Protein AF-A0A3L6FSG4-F1 (afdb_monomer_lite)

Organism: Zea mays (NCBI:txid4577)

InterPro domains:
  IPR007650 Zf-FLZ domain [PF04570] (20-65)
  IPR007650 Zf-FLZ domain [PS51795] (25-67)
  IPR044533 FCS-Like Zinc finger 1/2/3 [PTHR46057] (22-95)

Structure (mmCIF, N/CA/C/O backbone):
data_AF-A0A3L6FSG4-F1
#
_entry.id   AF-A0A3L6FSG4-F1
#
loop_
_atom_site.group_PDB
_atom_site.id
_atom_site.type_symbol
_atom_site.label_atom_id
_atom_site.label_alt_id
_atom_site.label_comp_id
_atom_site.label_asym_id
_atom_site.label_entity_id
_atom_site.label_seq_id
_atom_site.pdbx_PDB_ins_code
_atom_site.Cartn_x
_atom_site.Cartn_y
_atom_site.Cartn_z
_atom_site.occupancy
_atom_site.B_iso_or_equiv
_atom_site.auth_seq_id
_atom_site.auth_comp_id
_atom_site.auth_asym_id
_atom_site.auth_atom_id
_atom_site.pdbx_PDB_model_num
ATOM 1 N N . MET A 1 1 ? 1.749 -59.318 12.886 1.00 48.66 1 MET A N 1
ATOM 2 C CA . MET A 1 1 ? 0.786 -58.556 13.713 1.00 48.66 1 MET A CA 1
ATOM 3 C C . MET A 1 1 ? 0.241 -57.382 12.910 1.00 48.66 1 MET A C 1
ATOM 5 O O . MET A 1 1 ? 0.952 -56.870 12.056 1.00 48.66 1 MET A O 1
ATOM 9 N N . LYS A 1 2 ? -1.023 -57.006 13.137 1.00 61.16 2 LYS A N 1
ATOM 10 C CA . LYS A 1 2 ? -1.701 -55.881 12.481 1.00 61.16 2 LYS A CA 1
ATOM 11 C C . LYS A 1 2 ? -1.157 -54.539 12.981 1.00 61.16 2 LYS A C 1
ATOM 13 O O . LYS A 1 2 ? -1.072 -54.344 14.185 1.00 61.16 2 LYS A O 1
ATOM 18 N N . GLY A 1 3 ? -0.879 -53.614 12.069 1.00 45.22 3 GLY A N 1
ATOM 19 C CA . GLY A 1 3 ? -0.735 -52.188 12.362 1.00 45.22 3 GLY A CA 1
ATOM 20 C C . GLY A 1 3 ? -1.662 -51.417 11.433 1.00 45.22 3 GLY A C 1
ATOM 21 O O . GLY A 1 3 ? -1.264 -51.051 10.335 1.00 45.22 3 GLY A O 1
ATOM 22 N N . GLY A 1 4 ? -2.930 -51.270 11.820 1.00 54.00 4 GLY A N 1
ATOM 23 C CA . GLY A 1 4 ? -3.875 -50.418 11.101 1.00 54.00 4 GLY A CA 1
ATOM 24 C C . GLY A 1 4 ? -3.518 -48.960 11.363 1.00 54.00 4 GLY A C 1
ATOM 25 O O . GLY A 1 4 ? -3.506 -48.536 12.516 1.00 54.00 4 GLY A O 1
ATOM 26 N N . GLY A 1 5 ? -3.185 -48.216 10.309 1.00 49.88 5 GLY A N 1
ATOM 27 C CA . GLY A 1 5 ? -2.930 -46.784 10.399 1.00 49.88 5 GLY A CA 1
ATOM 28 C C . GLY A 1 5 ? -4.185 -46.064 10.880 1.00 49.88 5 GLY A C 1
ATOM 29 O O . GLY A 1 5 ? -5.215 -46.091 10.210 1.00 49.88 5 GLY A O 1
ATOM 30 N N . ALA A 1 6 ? -4.107 -45.446 12.055 1.00 58.09 6 ALA A N 1
ATOM 31 C CA . ALA A 1 6 ? -5.154 -44.575 12.556 1.00 58.09 6 ALA A CA 1
ATOM 32 C C . ALA A 1 6 ? -5.241 -43.350 11.638 1.00 58.09 6 ALA A C 1
ATOM 34 O O . ALA A 1 6 ? -4.364 -42.484 11.639 1.00 58.09 6 ALA A O 1
ATOM 35 N N . MET A 1 7 ? -6.290 -43.294 10.822 1.00 58.25 7 MET A N 1
ATOM 36 C CA . MET A 1 7 ? -6.636 -42.098 10.073 1.00 58.25 7 MET A CA 1
ATOM 37 C C . MET A 1 7 ? -7.008 -41.028 11.105 1.00 58.25 7 MET A C 1
ATOM 39 O O . MET A 1 7 ? -7.982 -41.185 11.840 1.00 58.25 7 MET A O 1
ATOM 43 N N . ARG A 1 8 ? -6.187 -39.978 11.236 1.00 56.06 8 ARG A N 1
ATOM 44 C CA . ARG A 1 8 ? -6.521 -38.848 12.111 1.00 56.06 8 ARG A CA 1
ATOM 45 C C . ARG A 1 8 ? -7.805 -38.220 11.560 1.00 56.06 8 ARG A C 1
ATOM 47 O O . ARG A 1 8 ? -7.816 -37.889 10.373 1.00 56.06 8 ARG A O 1
ATOM 54 N N . PRO A 1 9 ? -8.868 -38.070 12.369 1.00 59.72 9 PRO A N 1
ATOM 55 C CA . PRO A 1 9 ? -10.069 -37.379 11.933 1.00 59.72 9 PRO A CA 1
ATOM 56 C C . PRO A 1 9 ? -9.669 -36.003 11.407 1.00 59.72 9 PRO A C 1
ATOM 58 O O . PRO A 1 9 ? -8.924 -35.284 12.079 1.00 59.72 9 PRO A O 1
ATOM 61 N N . SER A 1 10 ? -10.126 -35.661 10.200 1.00 56.97 10 SER A N 1
ATOM 62 C CA . SER A 1 10 ? -10.078 -34.278 9.733 1.00 56.97 10 SER A CA 1
ATOM 63 C C . SER A 1 10 ? -10.748 -33.447 10.825 1.00 56.97 10 SER A C 1
ATOM 65 O O . SER A 1 10 ? -11.899 -33.758 11.154 1.00 56.97 10 SER A O 1
ATOM 67 N N . PRO A 1 11 ? -10.062 -32.480 11.458 1.00 61.81 11 PRO A N 1
ATOM 68 C CA . PRO A 1 11 ? -10.726 -31.607 12.398 1.00 61.81 11 PRO A CA 1
ATOM 69 C C . PRO A 1 11 ? -11.775 -30.875 11.569 1.00 61.81 11 PRO A C 1
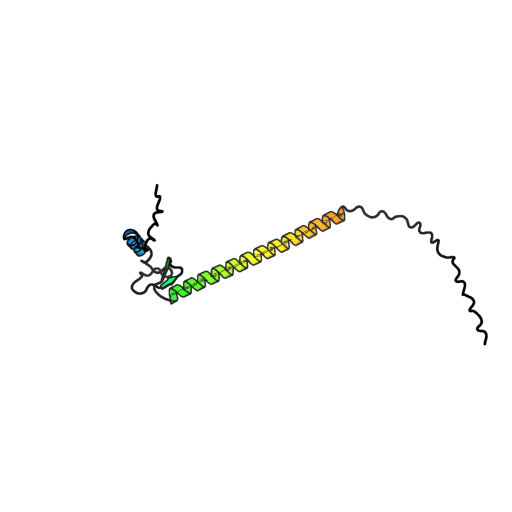ATOM 71 O O . PRO A 1 11 ? -11.442 -29.990 10.782 1.00 61.81 11 PRO A O 1
ATOM 74 N N . MET A 1 12 ? -13.043 -31.284 11.689 1.00 61.41 12 MET A N 1
ATOM 75 C CA . MET A 1 12 ? -14.144 -30.362 11.450 1.00 61.41 12 MET A CA 1
ATOM 76 C C . MET A 1 12 ? -13.729 -29.106 12.194 1.00 61.41 12 MET A C 1
ATOM 78 O O . MET A 1 12 ? -13.399 -29.195 13.377 1.00 61.41 12 MET A O 1
ATOM 82 N N . PHE A 1 13 ? -13.580 -28.015 11.451 1.00 63.97 13 PHE A N 1
ATOM 83 C CA . PHE A 1 13 ? -13.045 -26.745 11.915 1.00 63.97 13 PHE A CA 1
ATOM 84 C C . PHE A 1 13 ? -14.034 -26.147 12.925 1.00 63.97 13 PHE A C 1
ATOM 86 O O . PHE A 1 13 ? -14.771 -25.213 12.636 1.00 63.97 13 PHE A O 1
ATOM 93 N N . TYR A 1 14 ? -14.134 -26.777 14.093 1.00 67.19 14 TYR A N 1
ATOM 94 C CA . TYR A 1 14 ? -14.820 -26.256 15.249 1.00 67.19 14 TYR A CA 1
ATOM 95 C C . TYR A 1 14 ? -13.872 -25.227 15.832 1.00 67.19 14 TYR A C 1
ATOM 97 O O . TYR A 1 14 ? -12.852 -25.564 16.434 1.00 67.19 14 TYR A O 1
ATOM 105 N N . VAL A 1 15 ? -14.205 -23.970 15.565 1.00 61.69 15 VAL A N 1
ATOM 106 C CA . VAL A 1 15 ? -13.638 -22.813 16.248 1.00 61.69 15 VAL A CA 1
ATOM 107 C C . VAL A 1 15 ? -13.841 -23.047 17.745 1.00 61.69 15 VAL A C 1
ATOM 109 O O . VAL A 1 15 ? -14.961 -23.332 18.171 1.00 61.69 15 V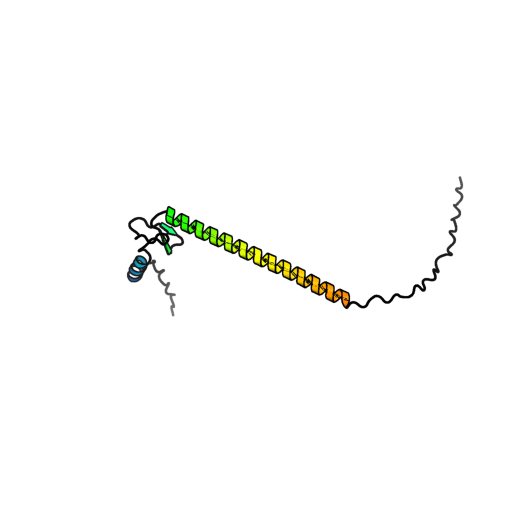AL A O 1
ATOM 112 N N . HIS A 1 16 ? -12.764 -23.026 18.533 1.00 69.25 16 HIS A N 1
ATOM 113 C CA . HIS A 1 16 ? -12.884 -23.190 19.978 1.00 69.25 16 HIS A CA 1
ATOM 114 C C . HIS A 1 16 ? -13.551 -21.937 20.557 1.00 69.25 16 HIS A C 1
ATOM 116 O O . HIS A 1 16 ? -13.304 -20.833 20.084 1.00 69.25 16 HIS A O 1
ATOM 122 N N . GLU A 1 17 ? -14.350 -22.074 21.614 1.00 62.38 17 GLU A N 1
ATOM 123 C CA . GLU A 1 17 ? -15.007 -20.934 22.286 1.00 62.38 17 GLU A CA 1
ATOM 124 C C . GLU A 1 17 ? -14.011 -19.817 22.666 1.00 62.38 17 GLU A C 1
ATOM 126 O O . GLU A 1 17 ? -14.318 -18.632 22.559 1.00 62.38 17 GLU A O 1
ATOM 131 N N . ALA A 1 18 ? -12.779 -20.185 23.041 1.00 63.62 18 ALA A N 1
ATOM 132 C CA . ALA A 1 18 ? -11.699 -19.233 23.313 1.00 63.62 18 ALA A CA 1
ATOM 133 C C . ALA A 1 18 ? -11.308 -18.402 22.075 1.00 63.62 18 ALA A C 1
ATOM 135 O O . ALA A 1 18 ? -11.040 -17.206 22.195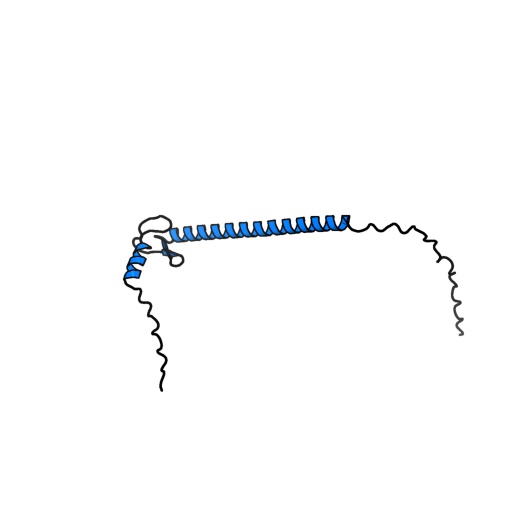 1.00 63.62 18 ALA A O 1
ATOM 136 N N . ASP A 1 19 ? -11.335 -19.014 20.889 1.00 60.22 19 ASP A N 1
ATOM 137 C CA . ASP A 1 19 ? -11.090 -18.324 19.625 1.00 60.22 19 ASP A CA 1
ATOM 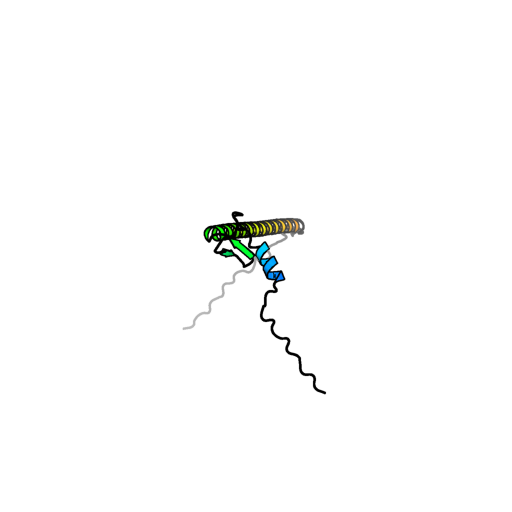138 C C . ASP A 1 19 ? -12.262 -17.396 19.281 1.00 60.22 19 ASP A C 1
ATOM 140 O O . ASP A 1 19 ? -12.032 -16.338 18.716 1.00 60.22 19 ASP A O 1
ATOM 144 N N . VAL A 1 20 ? -13.507 -17.725 19.660 1.00 60.03 20 VAL A N 1
ATOM 145 C CA . VAL A 1 20 ? -14.672 -16.838 19.449 1.00 60.03 20 VAL A CA 1
ATOM 146 C C . VAL A 1 20 ? -14.532 -15.541 20.249 1.00 60.03 20 VAL A C 1
ATOM 148 O O . VAL A 1 20 ? -14.787 -14.464 19.712 1.00 60.03 20 VAL A O 1
ATOM 151 N N . VAL A 1 21 ? -14.071 -15.616 21.503 1.00 59.81 21 VAL A N 1
ATOM 152 C CA . VAL A 1 21 ? -13.796 -14.424 22.329 1.00 59.81 21 VAL A CA 1
ATOM 153 C C . VAL A 1 21 ? -12.675 -13.589 21.710 1.00 59.81 21 VAL A C 1
ATOM 155 O O . VAL A 1 21 ? -12.810 -12.375 21.564 1.00 59.81 21 VAL A O 1
ATOM 158 N N . GLN A 1 22 ? -11.597 -14.241 21.261 1.00 59.44 22 GLN A N 1
ATOM 159 C CA . GLN A 1 22 ? -10.518 -13.559 20.548 1.00 59.44 22 GLN A CA 1
ATOM 160 C C . GLN A 1 22 ? -10.996 -12.945 19.224 1.00 59.44 22 GLN A C 1
ATOM 162 O O . GLN A 1 22 ? -10.539 -11.860 18.860 1.00 59.44 22 GLN A O 1
ATOM 167 N N . ILE A 1 23 ? -11.940 -13.601 18.537 1.00 62.53 23 ILE A N 1
ATOM 168 C CA . ILE A 1 23 ? -12.572 -13.087 17.323 1.00 62.53 23 ILE A CA 1
ATOM 169 C C . ILE A 1 23 ? -13.369 -11.821 17.607 1.00 62.53 23 ILE A C 1
ATOM 171 O O . ILE A 1 23 ? -13.277 -10.845 16.864 1.00 62.53 23 ILE A O 1
ATOM 175 N N . HIS A 1 24 ? -14.089 -11.809 18.723 1.00 63.94 24 HIS A N 1
ATOM 176 C CA . HIS A 1 24 ? -14.848 -10.650 19.159 1.00 63.94 24 HIS A CA 1
ATOM 177 C C . HIS A 1 24 ? -13.954 -9.426 19.381 1.00 63.94 24 HIS A C 1
ATOM 179 O O . HIS A 1 24 ? -14.307 -8.347 18.918 1.00 63.94 24 HIS A O 1
ATOM 185 N N . HIS A 1 25 ? -12.775 -9.607 19.990 1.00 64.81 25 HIS A N 1
ATOM 186 C CA . HIS A 1 25 ? -11.848 -8.508 20.281 1.00 64.81 25 HIS A CA 1
ATOM 187 C C . HIS A 1 25 ? -11.290 -7.807 19.039 1.00 64.81 25 HIS A C 1
ATOM 189 O O . HIS A 1 25 ? -10.987 -6.618 19.095 1.00 64.81 25 HIS A O 1
ATOM 195 N N . PHE A 1 26 ? -11.134 -8.508 17.909 1.00 68.94 26 PHE A N 1
ATOM 196 C CA . PHE A 1 26 ? -10.678 -7.858 16.674 1.00 68.94 26 PHE A CA 1
ATOM 197 C C . PHE A 1 26 ? -11.822 -7.279 15.831 1.00 68.94 26 PHE A C 1
ATOM 199 O O . PHE A 1 26 ? -11.561 -6.507 14.910 1.00 68.94 26 PHE A O 1
ATOM 206 N N . LEU A 1 27 ? -13.075 -7.630 16.135 1.00 81.69 27 LEU A N 1
ATOM 207 C CA . LEU A 1 27 ? -14.280 -7.177 15.434 1.00 81.69 27 LEU A CA 1
ATOM 208 C C . LEU A 1 27 ? -15.040 -6.079 16.198 1.00 81.69 27 LEU A C 1
ATOM 210 O O . LEU A 1 27 ? -16.239 -5.909 15.992 1.00 81.69 27 LEU A O 1
ATOM 214 N N . GLU A 1 28 ? -14.371 -5.318 17.066 1.00 86.00 28 GLU A N 1
ATOM 215 C CA . GLU A 1 28 ? -15.028 -4.275 17.870 1.00 86.00 28 GLU A CA 1
ATOM 216 C C . GLU A 1 28 ? -15.214 -2.960 17.094 1.00 86.00 28 GLU A C 1
ATOM 218 O O . GLU A 1 28 ? -16.246 -2.293 17.225 1.00 86.00 28 GLU A O 1
ATOM 223 N N . GLU A 1 29 ? -14.244 -2.588 16.251 1.00 93.25 29 GLU A N 1
ATOM 224 C CA . GLU A 1 29 ? -14.188 -1.273 15.605 1.00 93.25 29 GLU A CA 1
ATOM 225 C C . GLU A 1 29 ? -13.775 -1.335 14.129 1.00 93.25 29 GLU A C 1
ATOM 227 O O . GLU A 1 29 ? -12.999 -2.180 13.682 1.00 93.25 29 GLU A O 1
ATOM 232 N N . CYS A 1 30 ? -14.295 -0.392 13.342 1.00 95.69 30 CYS A N 1
ATOM 233 C CA . CYS A 1 30 ? -13.953 -0.227 11.938 1.00 95.69 30 CYS A CA 1
ATOM 234 C C . CYS A 1 30 ? -12.486 0.186 11.786 1.00 95.69 30 CYS A C 1
ATOM 236 O O . CYS A 1 30 ? -12.079 1.244 12.265 1.00 95.69 30 CYS A O 1
ATOM 238 N N . SER A 1 31 ? -11.729 -0.575 10.997 1.00 95.06 31 SER A N 1
ATOM 239 C CA . SER A 1 31 ? -10.286 -0.373 10.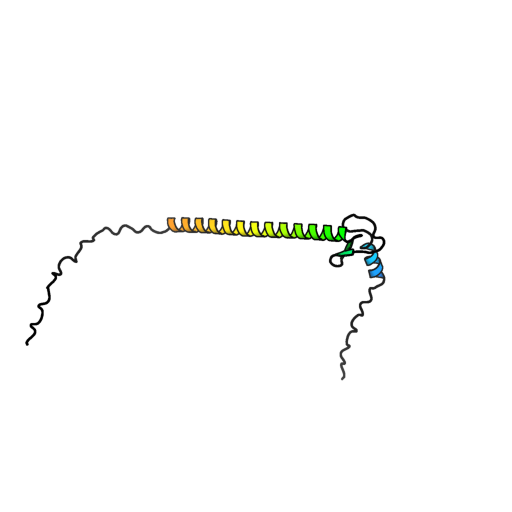798 1.00 95.06 31 SER A CA 1
ATOM 240 C C . SER A 1 31 ? -9.919 0.980 10.180 1.00 95.06 31 SER A C 1
ATOM 242 O O . SER A 1 31 ? -8.774 1.413 10.290 1.00 95.06 31 SER A O 1
ATOM 244 N N . LEU A 1 32 ? -10.861 1.643 9.497 1.00 96.81 32 LEU A N 1
ATOM 245 C CA . LEU A 1 32 ? -10.609 2.933 8.853 1.00 96.81 32 LEU A CA 1
ATOM 246 C C . LEU A 1 32 ? -11.044 4.130 9.702 1.00 96.81 32 LEU A C 1
ATOM 248 O O . LEU A 1 32 ? -10.298 5.095 9.833 1.00 96.81 32 LEU A O 1
ATOM 252 N N . CYS A 1 33 ? -12.270 4.102 10.228 1.00 96.31 33 CYS A N 1
ATOM 253 C CA . CYS A 1 33 ? -12.865 5.261 10.900 1.00 96.31 33 CYS A CA 1
ATOM 254 C C . CYS A 1 33 ? -12.983 5.111 12.420 1.00 96.31 33 CYS A C 1
ATOM 256 O O . CYS A 1 33 ? -13.519 6.017 13.052 1.00 96.31 33 CYS A O 1
ATOM 258 N N . ALA A 1 34 ? -12.538 3.980 12.980 1.00 94.44 34 ALA A N 1
ATOM 259 C CA . ALA A 1 34 ? -12.554 3.663 14.411 1.00 94.44 34 ALA A CA 1
ATOM 260 C C . ALA A 1 34 ? -13.940 3.752 15.082 1.00 94.44 34 ALA A C 1
ATOM 262 O O . ALA A 1 34 ? -14.056 3.870 16.295 1.00 94.44 34 ALA A O 1
ATOM 263 N N . LYS A 1 35 ? -15.025 3.710 14.298 1.00 94.31 35 LYS A N 1
ATOM 264 C CA . LYS A 1 35 ? -16.383 3.592 14.844 1.00 94.31 35 LYS A CA 1
ATOM 265 C C . LYS A 1 35 ? -16.650 2.149 15.252 1.00 94.31 35 LYS A C 1
ATOM 267 O O . LYS A 1 35 ? -16.262 1.241 14.518 1.00 94.31 35 LYS A O 1
ATOM 272 N N . SER A 1 36 ? -17.382 1.964 16.349 1.00 92.94 36 SER A N 1
ATOM 273 C CA . SER A 1 36 ? -17.863 0.647 16.774 1.00 92.94 36 SER A CA 1
ATOM 274 C C . SER A 1 36 ? -18.629 -0.056 15.649 1.00 92.94 36 SER A C 1
ATOM 276 O O . SER A 1 36 ? -19.439 0.557 14.943 1.00 92.94 36 SER A O 1
ATOM 278 N N . LEU A 1 37 ? -18.343 -1.344 15.472 1.00 91.56 37 LEU A N 1
ATOM 279 C CA . LEU A 1 37 ? -19.010 -2.204 14.507 1.00 91.56 37 LEU A CA 1
ATOM 280 C C . LEU A 1 37 ? -20.337 -2.673 15.100 1.00 91.56 37 LEU A C 1
ATOM 282 O O . LEU A 1 37 ? -20.393 -3.547 15.959 1.00 91.56 37 LEU A O 1
ATOM 286 N N . SER A 1 38 ? -21.419 -2.065 14.626 1.00 86.94 38 SER A N 1
ATOM 287 C CA . SER A 1 38 ? -22.783 -2.516 14.889 1.00 86.94 38 SER A CA 1
ATOM 288 C C . SER A 1 38 ? -23.432 -2.887 13.558 1.00 86.94 38 SER A C 1
ATOM 290 O O . SER A 1 38 ? -23.391 -2.106 12.609 1.00 86.94 38 SER A O 1
ATOM 292 N N . GLY A 1 39 ? -23.998 -4.092 13.474 1.00 87.56 39 GLY A N 1
ATOM 293 C CA . GLY A 1 39 ? -24.610 -4.606 12.246 1.00 87.56 39 GLY A CA 1
ATOM 294 C C . GLY A 1 39 ? -23.617 -5.287 11.300 1.00 87.56 39 GLY A C 1
ATOM 295 O O . GLY A 1 39 ? -22.736 -6.022 11.743 1.00 87.56 39 GLY A O 1
ATOM 296 N N . ASP A 1 40 ? -23.805 -5.076 9.996 1.00 91.31 40 ASP A N 1
ATOM 297 C CA . ASP A 1 40 ? -23.034 -5.753 8.953 1.00 91.31 40 ASP A CA 1
ATOM 298 C C . ASP A 1 40 ? -21.555 -5.343 8.974 1.00 91.31 40 ASP A C 1
ATOM 300 O O . ASP A 1 40 ? -21.205 -4.160 8.972 1.00 91.31 40 ASP A O 1
ATOM 304 N N . ILE A 1 41 ? -20.675 -6.347 8.944 1.00 92.00 41 ILE A N 1
ATOM 305 C CA . ILE A 1 41 ? -19.225 -6.160 8.936 1.00 92.00 41 ILE A CA 1
ATOM 306 C C . ILE A 1 41 ? -18.684 -6.483 7.546 1.00 92.00 41 ILE A C 1
ATOM 308 O O . ILE A 1 41 ? -18.747 -7.614 7.062 1.00 92.00 41 ILE A O 1
ATOM 312 N N . PHE A 1 42 ? -18.080 -5.484 6.914 1.00 95.19 42 PHE A N 1
ATOM 313 C CA . PHE A 1 42 ? -17.427 -5.634 5.623 1.00 95.19 42 PHE A CA 1
ATOM 314 C C . PHE A 1 42 ? -15.973 -6.042 5.855 1.00 95.19 42 PHE A C 1
ATOM 316 O O . PHE A 1 42 ? -15.208 -5.274 6.420 1.00 95.19 42 PHE A O 1
ATOM 323 N N . MET A 1 43 ? -15.564 -7.234 5.417 1.00 94.38 43 MET A N 1
ATOM 324 C CA . MET A 1 43 ? -14.205 -7.748 5.648 1.00 94.38 43 MET A CA 1
ATOM 325 C C . MET A 1 43 ? -13.292 -7.537 4.437 1.00 94.38 43 MET A C 1
ATOM 327 O O . MET A 1 43 ? -13.653 -7.842 3.296 1.00 94.38 43 MET A O 1
ATOM 331 N N . TYR A 1 44 ? -12.054 -7.106 4.654 1.00 95.81 44 TYR A N 1
ATOM 332 C CA . TYR A 1 44 ? -10.991 -7.151 3.644 1.00 95.81 44 TYR A CA 1
ATOM 333 C C . TYR A 1 44 ? -9.867 -8.074 4.116 1.00 95.81 44 TYR A C 1
ATOM 335 O O . TYR A 1 44 ? -9.487 -8.064 5.281 1.00 95.81 44 TYR A O 1
ATOM 343 N N . ARG A 1 45 ? -9.405 -8.950 3.213 1.00 93.31 45 ARG A N 1
ATOM 344 C CA . ARG A 1 45 ? -8.375 -9.987 3.452 1.00 93.31 45 ARG A CA 1
ATOM 345 C C . ARG A 1 45 ? -8.626 -10.960 4.618 1.00 93.31 45 ARG A C 1
ATOM 347 O O . ARG A 1 45 ? -7.790 -11.821 4.852 1.00 93.31 45 ARG A O 1
ATOM 354 N N . GLY A 1 46 ? -9.799 -10.902 5.249 1.00 89.06 46 GLY A N 1
ATOM 355 C CA . GLY A 1 46 ? -10.227 -11.808 6.318 1.00 89.06 46 GLY A CA 1
ATOM 356 C C . GLY A 1 46 ? -9.915 -11.314 7.732 1.00 89.06 46 GLY A C 1
ATOM 357 O O . GLY A 1 46 ? -10.413 -11.904 8.679 1.00 89.06 46 GLY A O 1
ATOM 358 N N . ASP A 1 47 ? -9.160 -10.227 7.877 1.00 88.62 47 ASP A N 1
ATOM 359 C CA . ASP A 1 47 ? -8.627 -9.742 9.158 1.00 88.62 47 ASP A CA 1
ATOM 360 C C . ASP A 1 47 ? -8.869 -8.246 9.410 1.00 88.62 47 ASP A C 1
ATOM 362 O O . ASP A 1 47 ? -8.564 -7.747 10.489 1.00 88.62 47 ASP A O 1
ATOM 366 N N . THR A 1 48 ? -9.424 -7.516 8.439 1.00 92.75 48 THR A N 1
ATOM 367 C CA . THR A 1 48 ? -9.710 -6.082 8.583 1.00 92.75 48 THR A CA 1
ATOM 368 C C . THR A 1 48 ? -11.209 -5.816 8.442 1.00 92.75 48 THR A C 1
ATOM 370 O O . THR A 1 48 ? -11.742 -5.923 7.329 1.00 92.75 48 THR A O 1
ATOM 373 N N . PRO A 1 49 ? -11.917 -5.518 9.547 1.00 95.19 49 PRO A N 1
ATOM 374 C CA . PRO A 1 49 ? -13.343 -5.220 9.510 1.00 95.19 49 PRO A CA 1
ATOM 375 C C . PRO A 1 49 ? -13.635 -3.735 9.252 1.00 95.19 49 PRO A C 1
ATOM 377 O O . PRO A 1 49 ? -12.921 -2.844 9.725 1.00 95.19 49 PRO A O 1
ATOM 380 N N . PHE A 1 50 ? -14.724 -3.461 8.530 1.00 96.81 50 PHE A N 1
ATOM 381 C CA . PHE A 1 50 ? -15.206 -2.118 8.201 1.00 96.81 50 PHE A CA 1
ATOM 382 C C . PHE A 1 50 ? -16.716 -2.001 8.432 1.00 96.81 50 PHE A C 1
ATOM 384 O O . PHE A 1 50 ? -17.464 -2.936 8.163 1.00 96.81 50 PHE A O 1
ATOM 391 N N . CYS A 1 51 ? -17.171 -0.826 8.877 1.00 95.38 51 CYS A N 1
ATOM 392 C CA . CYS A 1 51 ? -18.591 -0.539 9.129 1.00 95.38 51 CYS A CA 1
ATOM 393 C C . CYS A 1 51 ? -19.408 -0.243 7.858 1.00 95.38 51 CYS A C 1
ATOM 395 O O . CYS A 1 51 ? -20.617 -0.061 7.932 1.00 95.38 51 CYS A O 1
ATOM 397 N N . SER A 1 52 ? -18.751 -0.085 6.707 1.00 96.69 52 SER A N 1
ATOM 398 C CA . SER A 1 52 ? -19.403 0.168 5.421 1.00 96.69 52 SER A CA 1
ATOM 399 C C . SER A 1 52 ? -18.519 -0.283 4.263 1.00 96.69 52 SER A C 1
ATOM 401 O O . SER A 1 52 ? -17.290 -0.355 4.390 1.00 96.69 52 SER A O 1
ATOM 403 N N . GLU A 1 53 ? -19.142 -0.532 3.112 1.00 97.62 53 GLU A N 1
ATOM 404 C CA . GLU A 1 53 ? -18.428 -0.780 1.859 1.00 97.62 53 GLU A CA 1
ATOM 405 C C . GLU A 1 53 ? -17.521 0.399 1.486 1.00 97.62 53 GLU A C 1
ATOM 407 O O . GLU A 1 53 ? -16.360 0.187 1.149 1.00 97.62 53 GLU A O 1
ATOM 412 N N . GLU A 1 54 ? -17.983 1.638 1.680 1.00 98.50 54 GLU A N 1
ATOM 413 C CA . GLU A 1 54 ? -17.186 2.847 1.441 1.00 98.50 54 GLU A CA 1
ATOM 414 C C . GLU A 1 54 ? -15.868 2.836 2.237 1.00 98.50 54 GLU A C 1
ATOM 416 O O . GLU A 1 54 ? -14.796 3.098 1.687 1.00 98.50 54 GLU A O 1
ATOM 421 N N . CYS A 1 55 ? -15.910 2.470 3.525 1.00 98.38 55 CYS A N 1
ATOM 422 C CA . CYS A 1 55 ? -14.696 2.380 4.338 1.00 98.38 55 CYS A CA 1
ATOM 423 C C . CYS A 1 55 ? -13.734 1.308 3.799 1.00 98.38 55 CYS A C 1
ATOM 425 O O . CYS A 1 55 ? -12.519 1.507 3.752 1.00 98.38 55 CYS A O 1
ATOM 427 N N . ARG A 1 56 ? -14.270 0.170 3.353 1.00 98.44 56 ARG A N 1
ATOM 428 C CA . ARG A 1 56 ? -13.470 -0.906 2.761 1.00 98.44 56 ARG A CA 1
ATOM 429 C C . ARG A 1 56 ? -12.814 -0.463 1.450 1.00 98.44 56 ARG A C 1
ATOM 431 O O . ARG A 1 56 ? -11.629 -0.721 1.234 1.00 98.44 56 ARG A O 1
ATOM 438 N N . GLU A 1 57 ? -13.557 0.214 0.581 1.00 98.75 57 GLU A N 1
ATOM 439 C CA . GLU A 1 57 ? -13.064 0.719 -0.704 1.00 98.75 57 GLU A CA 1
ATOM 440 C C . GLU A 1 57 ? -11.958 1.762 -0.534 1.00 98.75 57 GLU A C 1
ATOM 442 O O . GLU A 1 57 ? -10.926 1.684 -1.209 1.00 98.75 57 GLU A O 1
ATOM 447 N N . GLN A 1 58 ? -12.123 2.689 0.414 1.00 98.75 58 GLN A N 1
ATOM 448 C CA . GLN A 1 58 ? -11.090 3.667 0.750 1.00 98.75 58 GLN A CA 1
ATOM 449 C C . GLN A 1 58 ? -9.788 2.973 1.178 1.00 98.75 58 GLN A C 1
ATOM 451 O O . GLN A 1 58 ? -8.712 3.322 0.679 1.00 98.75 58 GLN A O 1
ATOM 456 N N . GLN A 1 59 ? -9.865 1.934 2.021 1.00 98.25 59 GLN A N 1
ATOM 457 C CA . GLN A 1 59 ? -8.684 1.156 2.405 1.00 98.25 59 GLN A CA 1
ATOM 458 C C . GLN A 1 59 ? -8.036 0.449 1.201 1.00 98.25 59 GLN A C 1
ATOM 460 O O . GLN A 1 59 ? -6.809 0.462 1.056 1.00 98.25 59 GLN A O 1
ATOM 465 N N . ILE A 1 60 ? -8.838 -0.136 0.304 1.00 98.56 60 ILE A N 1
ATOM 466 C CA . ILE A 1 60 ? -8.341 -0.774 -0.925 1.00 98.56 60 ILE A CA 1
ATOM 467 C C . ILE A 1 60 ? -7.598 0.242 -1.801 1.00 98.56 60 ILE A C 1
ATOM 469 O O . ILE A 1 60 ? -6.529 -0.075 -2.333 1.00 98.56 60 ILE A O 1
ATOM 473 N N . GLU A 1 61 ? -8.113 1.462 -1.953 1.00 98.81 61 GLU A N 1
ATOM 474 C CA . GLU A 1 61 ? -7.447 2.481 -2.764 1.00 98.81 61 GLU A CA 1
ATOM 475 C C . GLU A 1 61 ? -6.151 2.983 -2.115 1.00 98.81 61 GLU A C 1
ATOM 477 O O . GLU A 1 61 ? -5.136 3.125 -2.805 1.00 98.81 61 GLU A O 1
ATOM 482 N N . VAL A 1 62 ? -6.124 3.156 -0.789 1.00 98.25 62 VAL A N 1
ATOM 483 C CA . VAL A 1 62 ? -4.893 3.470 -0.040 1.00 98.25 62 VAL A CA 1
ATOM 484 C C . VAL A 1 62 ? -3.823 2.400 -0.279 1.00 98.25 62 VAL A C 1
ATOM 486 O O . VAL A 1 62 ? -2.670 2.725 -0.601 1.00 98.25 62 VAL A O 1
ATOM 489 N N . ASP A 1 63 ? -4.197 1.124 -0.192 1.00 98.25 63 ASP A N 1
ATOM 490 C CA . ASP A 1 63 ? -3.306 -0.009 -0.438 1.00 98.25 63 ASP A CA 1
ATOM 491 C C . ASP A 1 63 ? -2.807 -0.051 -1.884 1.00 98.25 63 ASP A C 1
ATOM 493 O O . ASP A 1 63 ? -1.604 -0.216 -2.134 1.00 98.25 63 ASP A O 1
ATOM 497 N N . ARG A 1 64 ? -3.706 0.146 -2.855 1.00 98.62 64 ARG A N 1
ATOM 498 C CA . ARG A 1 64 ? -3.359 0.220 -4.280 1.00 98.62 64 ARG A CA 1
ATOM 499 C C . ARG A 1 64 ? -2.396 1.372 -4.541 1.00 98.62 64 ARG A C 1
ATOM 501 O O . ARG A 1 64 ? -1.378 1.177 -5.210 1.00 98.62 64 ARG A O 1
ATOM 508 N N . ALA A 1 65 ? -2.645 2.550 -3.974 1.00 98.62 65 ALA A N 1
ATOM 509 C CA . ALA A 1 65 ? -1.759 3.702 -4.080 1.00 98.62 65 ALA A CA 1
ATOM 510 C C . ALA A 1 65 ? -0.380 3.415 -3.470 1.00 98.62 65 ALA A C 1
ATOM 512 O O . ALA A 1 65 ? 0.647 3.691 -4.100 1.00 98.62 65 ALA A O 1
ATOM 513 N N . LYS A 1 66 ? -0.333 2.800 -2.282 1.00 98.56 66 LYS A N 1
ATOM 514 C CA . LYS A 1 66 ? 0.911 2.369 -1.626 1.00 98.56 66 LYS A CA 1
ATOM 515 C C . LYS A 1 66 ? 1.685 1.378 -2.494 1.00 98.56 66 LYS A C 1
ATOM 517 O O . LYS A 1 66 ? 2.895 1.538 -2.664 1.00 98.56 66 LYS A O 1
ATOM 522 N N . HIS A 1 67 ? 1.005 0.404 -3.093 1.00 98.56 67 HIS A N 1
ATOM 523 C CA . HIS A 1 67 ? 1.613 -0.557 -4.011 1.00 98.56 67 HIS A CA 1
ATOM 524 C C . HIS A 1 67 ? 2.183 0.125 -5.266 1.00 98.56 67 HIS A C 1
ATOM 526 O O . HIS A 1 67 ? 3.341 -0.105 -5.622 1.00 98.56 67 HIS A O 1
ATOM 532 N N . ARG A 1 68 ? 1.429 1.043 -5.890 1.00 98.62 68 ARG A N 1
ATOM 533 C CA . ARG A 1 68 ? 1.905 1.837 -7.038 1.00 98.62 68 ARG A CA 1
ATOM 534 C C . ARG A 1 68 ? 3.156 2.650 -6.687 1.00 98.62 68 ARG A C 1
ATOM 536 O O . ARG A 1 68 ? 4.110 2.646 -7.466 1.00 98.62 68 ARG A O 1
ATOM 543 N N . ARG A 1 69 ? 3.195 3.301 -5.515 1.00 98.62 69 ARG A N 1
ATOM 544 C CA . ARG A 1 69 ? 4.381 4.041 -5.035 1.00 98.62 69 ARG A CA 1
ATOM 545 C C . ARG A 1 69 ? 5.596 3.127 -4.869 1.00 98.62 69 ARG A C 1
ATOM 547 O O . ARG A 1 69 ? 6.657 3.444 -5.399 1.00 98.62 69 ARG A O 1
ATOM 554 N N . LYS A 1 70 ? 5.432 1.974 -4.210 1.00 98.69 70 LYS A N 1
ATOM 555 C CA . LYS A 1 70 ? 6.508 0.979 -4.040 1.00 98.69 70 LYS A CA 1
ATOM 556 C C . LYS A 1 70 ? 7.053 0.490 -5.384 1.00 98.69 70 LYS A C 1
ATOM 558 O O . LYS A 1 70 ? 8.265 0.471 -5.573 1.00 98.69 70 LYS A O 1
ATOM 563 N N . LYS A 1 71 ? 6.173 0.167 -6.339 1.00 98.62 71 LYS A N 1
ATOM 564 C CA . LYS A 1 71 ? 6.568 -0.266 -7.691 1.00 98.62 71 LYS A CA 1
ATOM 565 C C . LYS A 1 71 ? 7.386 0.804 -8.417 1.00 98.62 71 LYS A C 1
ATOM 567 O O . LYS A 1 71 ? 8.418 0.489 -9.003 1.00 98.62 71 LYS A O 1
ATOM 572 N N . ARG A 1 72 ? 6.956 2.070 -8.353 1.00 98.75 72 ARG A N 1
ATOM 573 C CA . ARG A 1 72 ? 7.695 3.203 -8.940 1.00 98.75 72 ARG A CA 1
ATOM 574 C C . ARG A 1 72 ? 9.064 3.391 -8.285 1.00 98.75 72 ARG A C 1
ATOM 576 O O . ARG A 1 72 ? 10.050 3.541 -8.997 1.00 98.75 72 ARG A O 1
ATOM 583 N N . ALA A 1 73 ? 9.136 3.325 -6.955 1.00 98.50 73 ALA A N 1
ATOM 584 C CA . ALA A 1 73 ? 10.398 3.427 -6.224 1.00 98.50 73 ALA A CA 1
ATOM 585 C C . ALA A 1 73 ? 11.374 2.298 -6.600 1.00 98.50 73 ALA A C 1
ATOM 587 O O . ALA A 1 73 ? 12.544 2.56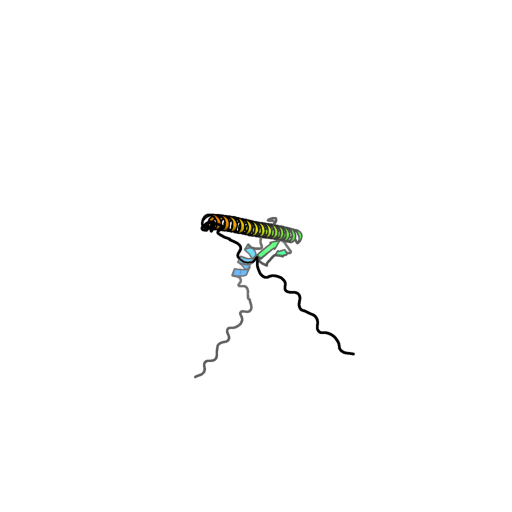2 -6.865 1.00 98.50 73 ALA A O 1
ATOM 588 N N . ALA A 1 74 ? 10.885 1.059 -6.708 1.00 98.56 74 ALA A N 1
ATOM 589 C CA . ALA A 1 74 ? 11.687 -0.079 -7.152 1.00 98.56 74 ALA A CA 1
ATOM 590 C C . ALA A 1 74 ? 12.198 0.102 -8.591 1.00 98.56 74 ALA A C 1
ATOM 592 O O . ALA A 1 74 ? 13.388 -0.066 -8.845 1.00 98.56 74 ALA A O 1
ATOM 593 N N . ALA A 1 75 ? 11.334 0.516 -9.525 1.00 98.56 75 ALA A N 1
ATOM 594 C CA . ALA A 1 75 ? 11.729 0.787 -10.909 1.00 98.56 75 ALA A CA 1
ATOM 595 C C . ALA A 1 75 ? 12.782 1.906 -11.015 1.00 98.56 75 ALA A C 1
ATOM 597 O O . ALA A 1 75 ? 13.738 1.796 -11.788 1.00 98.56 75 ALA A O 1
ATOM 598 N N . HIS A 1 76 ? 12.642 2.960 -10.206 1.00 98.44 76 HIS A N 1
ATOM 599 C CA . HIS A 1 76 ? 13.632 4.029 -10.118 1.00 98.44 76 HIS A CA 1
ATOM 600 C C . HIS A 1 76 ? 14.972 3.512 -9.576 1.00 98.44 76 HIS A C 1
ATOM 602 O O . HIS A 1 76 ? 16.015 3.787 -10.164 1.00 98.44 76 HIS A O 1
ATOM 608 N N . ALA A 1 77 ? 14.956 2.712 -8.506 1.00 98.50 77 ALA A N 1
ATOM 609 C CA . ALA A 1 77 ? 16.163 2.123 -7.930 1.00 98.50 77 ALA A CA 1
ATOM 610 C C . ALA A 1 77 ? 16.889 1.191 -8.917 1.00 98.50 77 ALA A C 1
ATOM 612 O O . ALA A 1 77 ? 18.112 1.253 -9.030 1.00 98.50 77 ALA A O 1
ATOM 613 N N . LEU A 1 78 ? 16.148 0.366 -9.666 1.00 98.44 78 LEU A N 1
ATOM 614 C CA . LEU A 1 78 ? 16.709 -0.472 -10.730 1.00 98.44 78 LEU A CA 1
ATOM 615 C C . LEU A 1 78 ? 17.355 0.385 -11.824 1.00 98.44 78 LEU A C 1
ATOM 617 O O . LEU A 1 78 ? 18.508 0.160 -12.179 1.00 98.44 78 LEU A O 1
ATOM 621 N N . SER A 1 79 ? 16.652 1.417 -12.298 1.00 98.44 79 SER A N 1
ATOM 622 C CA . SER A 1 79 ? 17.173 2.331 -13.322 1.00 98.44 79 SER A CA 1
ATOM 623 C C . SER A 1 79 ? 18.430 3.069 -12.853 1.00 98.44 79 SER A C 1
ATOM 625 O O . SER A 1 79 ? 19.383 3.205 -13.620 1.00 98.44 79 SER A O 1
ATOM 627 N N . ALA A 1 80 ? 18.463 3.515 -11.594 1.00 98.56 80 ALA A N 1
ATOM 628 C CA . ALA A 1 80 ? 19.633 4.149 -10.993 1.00 98.56 80 ALA A CA 1
ATOM 629 C C . ALA A 1 80 ? 20.832 3.189 -10.956 1.00 98.56 80 ALA A C 1
ATOM 631 O O . ALA A 1 80 ? 21.910 3.549 -11.423 1.00 98.56 80 ALA A O 1
ATOM 632 N N . ARG A 1 81 ? 20.631 1.939 -10.514 1.00 98.62 81 ARG A N 1
ATOM 633 C CA . ARG A 1 81 ? 21.675 0.898 -10.532 1.00 98.62 81 ARG A CA 1
ATOM 634 C C . ARG A 1 81 ? 22.177 0.600 -11.944 1.00 98.62 81 ARG A C 1
ATOM 636 O O . ARG A 1 81 ? 23.376 0.457 -12.140 1.00 98.62 81 ARG A O 1
ATOM 643 N N . SER A 1 82 ? 21.293 0.543 -12.941 1.00 98.50 82 SER A N 1
ATOM 644 C CA . SER A 1 82 ? 21.706 0.343 -14.336 1.00 98.50 82 SER A CA 1
ATOM 645 C C . SER A 1 82 ? 22.537 1.510 -14.874 1.00 98.50 82 SER A C 1
ATOM 647 O O . SER A 1 82 ? 23.471 1.286 -15.642 1.00 98.50 82 SER A O 1
ATOM 649 N N . ARG A 1 83 ? 22.215 2.754 -14.494 1.00 98.69 83 ARG A N 1
ATOM 650 C CA . ARG A 1 83 ? 23.019 3.933 -14.859 1.00 98.69 83 ARG A CA 1
ATOM 651 C C . ARG A 1 83 ? 24.395 3.886 -14.205 1.00 98.69 83 ARG A C 1
ATOM 653 O O . ARG A 1 83 ? 25.377 4.110 -14.903 1.00 98.69 83 ARG A O 1
ATOM 660 N N . GLU A 1 84 ? 24.446 3.539 -12.923 1.00 98.44 84 GLU A N 1
ATOM 661 C CA . GLU A 1 84 ? 25.696 3.374 -12.179 1.00 98.44 84 GLU A CA 1
ATOM 662 C C . GLU A 1 84 ? 26.579 2.298 -12.812 1.00 98.44 84 GLU A C 1
ATOM 664 O O . GLU A 1 84 ? 27.728 2.558 -13.147 1.00 98.44 84 GLU A O 1
ATOM 669 N N . HIS A 1 85 ? 26.017 1.122 -13.104 1.00 98.69 85 HIS A N 1
ATOM 670 C CA . HIS A 1 85 ? 26.754 0.041 -13.755 1.00 98.69 85 HIS A CA 1
ATOM 671 C C . HIS A 1 85 ? 27.333 0.467 -15.113 1.00 98.69 85 HIS A C 1
ATOM 673 O O . HIS A 1 85 ? 28.491 0.184 -15.408 1.00 98.69 85 HIS A O 1
ATOM 679 N N . ARG A 1 86 ? 26.560 1.189 -15.940 1.00 98.69 86 ARG A N 1
ATOM 680 C CA . ARG A 1 86 ? 27.066 1.724 -17.218 1.00 98.69 86 ARG A CA 1
ATOM 681 C C . ARG A 1 86 ? 28.188 2.738 -17.016 1.00 98.69 86 ARG A C 1
ATOM 683 O O . ARG A 1 86 ? 29.168 2.697 -17.752 1.00 98.69 86 ARG A O 1
ATOM 690 N N . HIS A 1 87 ? 28.055 3.629 -16.035 1.00 98.50 87 HIS A N 1
ATOM 691 C CA . HIS A 1 87 ? 29.094 4.603 -15.719 1.00 98.50 87 HIS A CA 1
ATOM 692 C C . HIS A 1 87 ? 30.380 3.907 -15.259 1.00 98.50 87 HIS A C 1
ATOM 694 O O . HIS A 1 87 ? 31.451 4.160 -15.807 1.00 98.50 87 HIS A O 1
ATOM 700 N N . GLN A 1 88 ? 30.267 2.945 -14.345 1.00 98.31 88 GLN A N 1
ATOM 701 C CA . GLN A 1 88 ? 31.395 2.159 -13.859 1.00 98.31 88 GLN A CA 1
ATOM 702 C C . GLN A 1 88 ? 32.071 1.366 -14.987 1.00 98.31 88 GLN A C 1
ATOM 704 O O . GLN A 1 88 ? 33.298 1.325 -15.070 1.00 98.31 88 GLN A O 1
ATOM 709 N N . GLN A 1 89 ? 31.287 0.781 -15.896 1.00 98.31 89 GLN A N 1
ATOM 710 C CA . GLN A 1 89 ? 31.806 0.080 -17.070 1.00 98.31 89 GLN A CA 1
ATOM 711 C C . GLN A 1 89 ? 32.548 1.030 -18.022 1.00 98.31 89 GLN A C 1
ATOM 713 O O . GLN A 1 89 ? 33.561 0.649 -18.605 1.00 98.31 89 GLN A O 1
ATOM 718 N N . GLN A 1 90 ? 32.072 2.267 -18.184 1.00 98.31 90 GLN A N 1
ATOM 719 C CA . GLN A 1 90 ? 32.742 3.281 -18.998 1.00 98.31 90 GLN A CA 1
ATOM 720 C C . GLN A 1 90 ? 34.080 3.712 -18.379 1.00 98.31 90 GLN A C 1
ATOM 722 O O . GLN A 1 90 ? 35.077 3.813 -19.092 1.00 98.31 90 GLN A O 1
ATOM 727 N N . LEU A 1 91 ? 34.129 3.903 -17.056 1.00 98.12 91 LEU A N 1
ATOM 728 C CA . LEU A 1 91 ? 35.370 4.216 -16.340 1.00 98.12 91 LEU A CA 1
ATOM 729 C C . LEU A 1 91 ? 36.401 3.086 -16.469 1.00 98.12 91 LEU A C 1
ATOM 731 O O . LEU A 1 91 ? 37.571 3.347 -16.744 1.00 98.12 91 LEU A O 1
ATOM 735 N N . GLN A 1 92 ? 35.964 1.830 -16.340 1.00 97.44 92 GLN A N 1
ATOM 736 C CA . GLN A 1 92 ? 36.831 0.662 -16.530 1.00 97.44 92 GLN A CA 1
ATOM 737 C C . GLN A 1 92 ? 37.397 0.588 -17.954 1.00 97.44 92 GLN A C 1
ATOM 739 O O . GLN A 1 92 ? 38.593 0.357 -18.126 1.00 97.44 92 GLN A O 1
ATOM 744 N N . GLN A 1 93 ? 36.567 0.834 -18.974 1.00 97.31 93 GLN A N 1
ATOM 745 C CA . GLN A 1 93 ? 37.015 0.873 -20.371 1.00 97.31 93 GLN A CA 1
ATOM 746 C C . GLN A 1 93 ? 38.043 1.984 -20.611 1.00 97.31 93 GLN A C 1
ATOM 748 O O . GLN A 1 93 ? 39.080 1.744 -21.228 1.00 97.31 93 GLN A O 1
ATOM 753 N N . HIS A 1 94 ? 37.790 3.184 -20.083 1.00 96.75 94 HIS A N 1
ATOM 754 C CA . HIS A 1 94 ? 38.706 4.314 -20.219 1.00 96.75 94 HIS A CA 1
ATOM 755 C C . HIS A 1 94 ? 40.065 4.039 -19.558 1.00 96.75 94 HIS A C 1
ATOM 757 O O . HIS A 1 94 ? 41.110 4.338 -20.133 1.00 96.75 94 HIS A O 1
ATOM 763 N N . HIS A 1 95 ? 40.060 3.419 -18.377 1.00 96.50 95 HIS A N 1
ATOM 764 C CA . HIS A 1 95 ? 41.281 3.015 -17.685 1.00 96.50 95 HIS A CA 1
ATOM 765 C C . HIS A 1 95 ? 42.065 1.944 -18.458 1.00 96.50 95 HIS A C 1
ATOM 767 O O . HIS A 1 95 ? 43.286 2.035 -18.565 1.00 96.50 95 HIS A O 1
ATOM 773 N N . HIS A 1 96 ? 41.378 0.959 -19.047 1.00 95.44 96 HIS A N 1
ATOM 774 C CA . HIS A 1 96 ? 42.026 -0.071 -19.858 1.00 95.44 96 HIS A CA 1
ATOM 775 C C . HIS A 1 96 ? 42.713 0.516 -21.102 1.00 95.44 96 HIS A C 1
ATOM 777 O O . HIS A 1 96 ? 43.850 0.156 -21.392 1.00 95.44 96 HIS A O 1
ATOM 783 N N . GLN A 1 97 ? 42.066 1.456 -21.800 1.00 93.75 97 GLN A N 1
ATOM 784 C CA . GLN A 1 97 ? 42.628 2.099 -22.993 1.00 93.75 97 GLN A CA 1
ATOM 785 C C . GLN A 1 97 ? 43.936 2.848 -22.694 1.00 93.75 97 GLN A C 1
ATOM 787 O O . GLN A 1 97 ? 44.869 2.779 -23.487 1.00 93.75 97 GLN A O 1
ATOM 792 N N . GLN A 1 98 ? 44.032 3.518 -21.541 1.00 93.06 98 GLN A N 1
ATOM 793 C CA . GLN A 1 98 ? 45.245 4.246 -21.144 1.00 93.06 98 GLN A CA 1
ATOM 794 C C . GLN A 1 98 ? 46.437 3.332 -20.825 1.00 93.06 98 GLN A C 1
ATOM 796 O O . GLN A 1 98 ? 47.578 3.779 -20.886 1.00 93.06 98 GLN A O 1
ATOM 801 N N . GLN A 1 99 ? 46.189 2.064 -20.487 1.00 92.44 99 GLN A N 1
ATOM 802 C CA . GLN A 1 99 ? 47.241 1.091 -20.186 1.00 92.44 99 GLN A CA 1
ATOM 803 C C . GLN A 1 99 ? 47.663 0.251 -21.393 1.00 92.44 99 GLN A C 1
ATOM 805 O O . GLN A 1 99 ? 48.629 -0.509 -21.293 1.00 92.44 99 GLN A O 1
ATOM 810 N N . GLN A 1 100 ? 46.958 0.342 -22.526 1.00 88.06 100 GLN A N 1
ATOM 811 C CA . GLN A 1 100 ? 47.368 -0.395 -23.713 1.00 88.06 100 GLN A CA 1
ATOM 812 C C . GLN A 1 100 ? 48.686 0.186 -24.248 1.00 88.06 100 GLN A C 1
ATOM 814 O O . GLN A 1 100 ? 48.792 1.401 -24.432 1.00 88.06 100 GLN A O 1
ATOM 819 N N . PRO A 1 101 ? 49.706 -0.653 -24.505 1.00 83.94 101 PRO A N 1
ATOM 820 C CA . PRO A 1 101 ? 50.942 -0.187 -25.107 1.00 83.94 101 PRO A CA 1
ATOM 821 C C . PRO A 1 101 ? 50.627 0.409 -26.478 1.00 83.94 101 PRO A C 1
ATOM 823 O O . PRO A 1 101 ? 50.088 -0.268 -27.355 1.00 83.94 101 PRO A O 1
ATOM 826 N N . GLN A 1 102 ? 50.963 1.686 -26.650 1.00 78.25 102 GLN A N 1
ATOM 827 C CA . GLN A 1 102 ? 50.786 2.373 -27.921 1.00 78.25 102 GLN A CA 1
ATOM 828 C C . GLN A 1 102 ? 51.556 1.609 -29.006 1.00 78.25 102 GLN A C 1
ATOM 830 O O . GLN A 1 102 ? 52.698 1.196 -28.756 1.00 78.25 102 GLN A O 1
ATOM 835 N N . PRO A 1 103 ? 50.981 1.411 -30.206 1.00 77.31 103 PRO A N 1
ATOM 836 C CA . PRO A 1 103 ? 51.733 0.852 -31.312 1.00 77.31 103 PRO A CA 1
ATOM 837 C C . PRO A 1 103 ? 52.925 1.775 -31.559 1.00 77.31 103 PRO A C 1
ATOM 839 O O . PRO A 1 103 ? 52.777 2.919 -31.985 1.00 77.31 103 PRO A O 1
ATOM 842 N N . ARG A 1 104 ? 54.127 1.294 -31.236 1.00 73.31 104 ARG A N 1
ATOM 843 C CA . ARG A 1 104 ? 55.363 1.940 -31.670 1.00 73.31 104 ARG A CA 1
ATOM 844 C C . ARG A 1 104 ? 55.265 2.064 -33.183 1.00 73.31 104 ARG A C 1
ATOM 846 O O . ARG A 1 104 ? 55.078 1.044 -33.841 1.00 73.31 104 ARG A O 1
ATOM 853 N N . ASN A 1 105 ? 55.334 3.293 -33.699 1.00 69.88 105 ASN A N 1
ATOM 854 C CA . ASN A 1 105 ? 55.414 3.556 -35.130 1.00 69.88 105 ASN A CA 1
ATOM 855 C C . ASN A 1 105 ? 56.534 2.667 -35.677 1.00 69.88 105 ASN A C 1
ATOM 857 O O . ASN A 1 105 ? 57.711 2.945 -35.448 1.00 69.88 105 ASN A O 1
ATOM 861 N N . ALA A 1 106 ? 56.174 1.554 -36.316 1.00 65.19 106 ALA A N 1
ATOM 862 C CA . ALA A 1 106 ? 57.112 0.829 -37.142 1.00 65.19 106 ALA A CA 1
ATOM 863 C C . ALA A 1 106 ? 57.450 1.832 -38.236 1.00 65.19 106 ALA A C 1
ATOM 865 O O . ALA A 1 106 ? 56.565 2.209 -39.006 1.00 65.19 106 ALA A O 1
ATOM 866 N N . GLY A 1 107 ? 58.668 2.375 -38.182 1.00 59.72 107 GLY A N 1
ATOM 867 C CA . GLY A 1 107 ? 59.150 3.325 -39.169 1.00 59.72 107 GLY A CA 1
ATOM 868 C C . GLY A 1 107 ? 58.757 2.816 -40.545 1.00 59.72 107 GLY A C 1
ATOM 869 O O . GLY A 1 107 ? 58.918 1.630 -40.836 1.00 59.72 107 GLY A O 1
ATOM 870 N N . MET A 1 108 ? 58.139 3.695 -41.330 1.00 57.31 108 MET A N 1
ATOM 871 C CA . MET A 1 108 ? 57.771 3.446 -42.713 1.00 57.31 108 MET A CA 1
ATOM 872 C C . MET A 1 108 ? 59.035 3.186 -43.547 1.00 57.31 108 MET A C 1
ATOM 874 O O . MET A 1 108 ? 59.422 4.003 -44.370 1.00 57.31 108 MET A O 1
ATOM 878 N N . ASP A 1 109 ? 59.659 2.024 -43.392 1.00 59.19 109 ASP A N 1
ATOM 879 C CA . ASP A 1 109 ? 60.608 1.473 -44.355 1.00 59.19 109 ASP A CA 1
ATOM 880 C C . ASP A 1 109 ? 59.837 0.739 -45.463 1.00 59.19 109 ASP A C 1
ATOM 882 O O . ASP A 1 109 ? 60.244 -0.307 -45.965 1.00 59.19 109 ASP A O 1
ATOM 886 N N . THR A 1 110 ? 58.690 1.283 -45.877 1.00 62.16 110 THR A N 1
ATOM 887 C CA . THR A 1 110 ? 57.962 0.801 -47.050 1.00 62.16 110 THR A CA 1
ATOM 888 C C . THR A 1 110 ? 58.630 1.380 -48.293 1.00 62.16 110 THR A C 1
ATOM 890 O O . THR A 1 110 ? 58.111 2.274 -48.957 1.00 62.16 110 THR A O 1
ATOM 893 N N . ARG A 1 111 ? 59.809 0.854 -48.634 1.00 58.59 111 ARG A N 1
ATOM 894 C CA . ARG A 1 111 ? 60.284 0.889 -50.020 1.00 58.59 111 ARG A CA 1
ATOM 895 C C . ARG A 1 111 ? 59.384 -0.054 -50.815 1.00 58.59 111 ARG A C 1
ATOM 897 O O . ARG A 1 111 ? 59.524 -1.263 -50.698 1.00 58.59 111 ARG A O 1
ATOM 904 N N . HIS A 1 112 ? 58.424 0.511 -51.550 1.00 59.06 112 HIS A N 1
ATOM 905 C CA . HIS A 1 112 ? 57.527 -0.182 -52.481 1.00 59.06 112 HIS A CA 1
ATOM 906 C C . HIS A 1 112 ? 58.317 -1.046 -53.490 1.00 59.06 112 HIS A C 1
ATOM 908 O O . HIS A 1 112 ? 58.973 -0.471 -54.354 1.00 59.06 112 HIS A O 1
ATOM 914 N N . PRO A 1 113 ? 58.241 -2.393 -53.454 1.00 57.97 113 PRO A N 1
ATOM 915 C CA . PRO A 1 113 ? 58.921 -3.240 -54.442 1.00 57.97 113 PRO A CA 1
ATOM 916 C C . PRO A 1 113 ? 58.029 -3.650 -55.627 1.00 57.97 113 PRO A C 1
ATOM 918 O O . PRO A 1 113 ? 58.510 -4.286 -56.555 1.00 57.97 113 PRO A O 1
ATOM 921 N N . TRP A 1 114 ? 56.731 -3.328 -55.616 1.00 54.06 114 TRP A N 1
ATOM 922 C CA . TRP A 1 114 ? 55.765 -3.844 -56.598 1.00 54.06 114 TRP A CA 1
ATOM 923 C C . TRP A 1 114 ? 55.401 -2.797 -57.652 1.00 54.06 114 TRP A C 1
ATOM 925 O O . TRP A 1 114 ? 54.237 -2.458 -57.844 1.00 54.06 114 TRP A O 1
ATOM 935 N N . VAL A 1 115 ? 56.407 -2.261 -58.331 1.00 53.78 115 VAL A N 1
ATOM 936 C CA . VAL A 1 115 ? 56.221 -1.543 -59.592 1.00 53.78 115 VAL A CA 1
ATOM 937 C C . VAL A 1 115 ? 57.262 -2.067 -60.562 1.00 53.78 115 VAL A C 1
ATOM 939 O O . VAL A 1 115 ? 58.297 -1.460 -60.701 1.00 53.78 115 VAL A O 1
ATOM 942 N N . ASP A 1 116 ? 57.039 -3.251 -61.133 1.00 57.06 116 ASP A N 1
ATOM 943 C CA . ASP A 1 116 ? 57.682 -3.705 -62.382 1.00 57.06 116 ASP A CA 1
ATOM 944 C C . ASP A 1 116 ? 57.134 -5.091 -62.764 1.00 57.06 116 ASP A C 1
ATOM 946 O O . ASP A 1 116 ? 57.830 -6.101 -62.803 1.00 57.06 116 ASP A O 1
ATOM 950 N N . ALA A 1 117 ? 55.831 -5.171 -63.032 1.00 61.06 117 ALA A N 1
ATOM 951 C CA . ALA A 1 117 ? 55.271 -6.290 -63.786 1.00 61.06 117 ALA A CA 1
ATOM 952 C C . ALA A 1 117 ? 54.494 -5.702 -64.962 1.00 61.06 117 ALA A C 1
ATOM 954 O O . ALA A 1 117 ? 53.292 -5.450 -64.892 1.00 61.06 117 ALA A O 1
ATOM 955 N N . GLY A 1 118 ? 55.245 -5.395 -66.022 1.00 59.00 118 GLY A N 1
ATOM 956 C CA . GLY A 1 118 ? 54.727 -4.888 -67.282 1.00 59.00 118 GLY A CA 1
ATOM 957 C C . GLY A 1 118 ? 53.584 -5.757 -67.799 1.00 59.00 118 GLY A C 1
ATOM 958 O O . GLY A 1 118 ? 53.691 -6.978 -67.913 1.00 59.00 118 GLY A O 1
ATOM 959 N N . PHE A 1 119 ? 52.478 -5.091 -68.106 1.00 61.44 119 PHE A N 1
ATOM 960 C CA . PHE A 1 119 ? 51.254 -5.658 -68.647 1.00 61.44 119 PHE A CA 1
ATOM 961 C C . PHE A 1 119 ? 51.512 -6.186 -70.070 1.00 61.44 119 PHE A C 1
ATOM 963 O O . PHE A 1 119 ? 51.298 -5.490 -71.063 1.00 61.44 119 PHE A O 1
ATOM 970 N N . ALA A 1 120 ? 52.024 -7.410 -70.196 1.00 65.00 120 ALA A N 1
ATOM 971 C CA . ALA A 1 120 ? 52.146 -8.070 -71.489 1.00 65.00 120 ALA A CA 1
ATOM 972 C C . ALA A 1 120 ? 50.737 -8.409 -72.006 1.00 65.00 120 ALA A C 1
ATOM 974 O O . ALA A 1 120 ? 50.063 -9.294 -71.478 1.00 65.00 120 ALA A O 1
ATOM 975 N N . ARG A 1 121 ? 50.262 -7.687 -73.032 1.00 62.75 121 ARG A N 1
ATOM 976 C CA . ARG A 1 121 ? 48.981 -7.998 -73.685 1.00 62.75 121 ARG A CA 1
ATOM 977 C C . ARG A 1 121 ? 49.077 -9.366 -74.376 1.00 62.75 121 ARG A C 1
ATOM 979 O O . ARG A 1 121 ? 49.969 -9.549 -75.207 1.00 62.75 121 ARG A O 1
ATOM 986 N N . PRO A 1 122 ? 48.156 -10.306 -74.105 1.00 70.69 122 PRO A N 1
ATOM 987 C CA . PRO A 1 122 ? 48.125 -11.583 -74.800 1.00 70.69 122 PRO A CA 1
ATOM 988 C C . PRO A 1 122 ? 47.800 -11.379 -76.286 1.00 70.69 122 PRO A C 1
ATOM 990 O O . PRO A 1 122 ? 46.868 -10.663 -76.658 1.00 70.69 122 PRO A O 1
ATOM 993 N N . ARG A 1 123 ? 48.598 -12.014 -77.148 1.00 66.19 123 ARG A N 1
ATOM 994 C CA . ARG A 1 123 ? 48.395 -12.059 -78.599 1.00 66.19 123 ARG A CA 1
ATOM 995 C C . ARG A 1 123 ? 47.202 -12.974 -78.890 1.00 66.19 123 ARG A C 1
ATOM 997 O O . ARG A 1 123 ? 47.264 -14.166 -78.608 1.00 66.19 123 ARG A O 1
ATOM 1004 N N . ALA A 1 124 ? 46.115 -12.412 -79.414 1.00 66.12 124 ALA A N 1
ATOM 1005 C CA . ALA A 1 124 ? 44.906 -13.165 -79.740 1.00 66.12 124 ALA A CA 1
ATOM 1006 C C . ALA A 1 124 ? 45.172 -14.198 -80.860 1.00 66.12 124 ALA A C 1
ATOM 1008 O O . ALA A 1 124 ? 45.886 -13.878 -81.817 1.00 66.12 124 ALA A O 1
ATOM 1009 N N . PRO A 1 125 ? 44.624 -15.424 -80.765 1.00 73.88 125 PRO A N 1
ATOM 1010 C CA . PRO A 1 125 ? 44.765 -16.436 -81.805 1.00 73.88 125 PRO A CA 1
ATOM 1011 C C . PRO A 1 125 ? 43.973 -16.050 -83.062 1.00 73.88 125 PRO A C 1
ATOM 1013 O O . PRO A 1 125 ? 42.839 -15.578 -82.983 1.00 73.88 125 PRO A O 1
ATOM 1016 N N . ALA A 1 126 ? 44.582 -16.257 -84.230 1.00 72.44 126 ALA A N 1
ATOM 1017 C CA . ALA A 1 126 ? 43.944 -16.050 -85.523 1.00 72.44 126 ALA A CA 1
ATOM 1018 C C . ALA A 1 126 ? 42.874 -17.128 -85.751 1.00 72.44 126 ALA A C 1
ATOM 1020 O O . ALA A 1 126 ? 43.198 -18.316 -85.812 1.00 72.44 126 ALA A O 1
ATOM 1021 N N . LEU A 1 127 ? 41.610 -16.719 -85.884 1.00 68.94 127 LEU A N 1
ATOM 1022 C CA . LEU A 1 127 ? 40.562 -17.597 -86.396 1.00 68.94 127 LEU A CA 1
ATOM 1023 C C . LEU A 1 127 ? 40.908 -17.982 -87.841 1.00 68.94 127 LEU A C 1
ATOM 1025 O O . LEU A 1 127 ? 41.088 -17.110 -88.691 1.00 68.94 127 LEU A O 1
ATOM 1029 N N . ARG A 1 128 ? 40.996 -19.285 -88.115 1.00 68.88 128 ARG A N 1
ATOM 1030 C CA . ARG A 1 128 ? 40.908 -19.811 -89.479 1.00 68.88 128 ARG A CA 1
ATOM 1031 C C . ARG A 1 128 ? 39.431 -19.977 -89.836 1.00 68.88 128 ARG A C 1
ATOM 1033 O O . ARG A 1 128 ? 38.677 -20.517 -89.029 1.00 68.88 128 ARG A O 1
ATOM 1040 N N . VAL A 1 129 ? 39.070 -19.460 -91.010 1.00 67.25 129 VAL A N 1
ATOM 1041 C CA . VAL A 1 129 ? 37.807 -19.707 -91.727 1.00 67.25 129 VAL A CA 1
ATOM 1042 C C . VAL A 1 129 ? 37.820 -21.108 -92.319 1.00 67.25 129 VAL A C 1
ATOM 1044 O O . VAL A 1 129 ? 38.916 -21.529 -92.760 1.00 67.25 129 VAL A O 1
#

Radius of gyration: 42.83 Å; chains: 1; bounding box: 85×64×115 Å

Foldseek 3Di:
DDDDDPDDPPPPPPQDPVNVVVVCVQQQAQPQPRHGADPDWDDDPNRGTHNDPVSVVVVVVVVVVVVVVVVVVVVVVVVVVVVVVVVVVVVVVVVVVVPPPDPDPPPPPCPPPPPDDDDDDDDDDDDDD

pLDDT: mean 81.79, std 17.32, range [45.22, 98.81]

Sequence (129 aa):
MKGGGAMRPSPMFYVHEADVVQIHHFLEECSLCAKSLSGDIFMYRGDTPFCSEECREQQIEVDRAKHRRKKRAAAHALSARSREHRHQQQLQQHHHQQQQPQPRNAGMDTRHPWVDAGFARPRAPALRV

Secondary structure (DSSP, 8-state):
-------PPP------HHHHHHHHHHSSB-TTT--B--S--EEETTTEEESSHHHHHHHHHHHHHHHHHHHHHHHHHHHHHHHHHHHHHHHHHHHHHHHSPP---------------------PPPPP-